Protein AF-A0A1H9IBT0-F1 (afdb_monomer_lite)

Secondary structure (DSSP, 8-state):
-HHHHHHHHHHHHHHHHHHHHHHHHHHHHHHHHHHT-HHHHHHHHHHHHHHHHHHHHHHHHHHHHHTTS-HHHHGGGHHHHHHHHHHHHHHHHHHHHHHHHHHHHHHHHHHHHHHH-S--SPPPB-TTS-B--------------

Structure (mmCIF, N/CA/C/O backbone):
data_AF-A0A1H9IBT0-F1
#
_entry.id   AF-A0A1H9IBT0-F1
#
loop_
_atom_site.group_PDB
_atom_site.id
_atom_site.type_symbol
_atom_site.label_atom_id
_atom_site.label_alt_id
_atom_site.label_comp_id
_atom_site.label_asym_id
_atom_site.label_entity_id
_atom_site.label_seq_id
_atom_site.pdbx_PDB_ins_code
_atom_site.Cartn_x
_atom_site.Cartn_y
_atom_site.Cartn_z
_atom_site.occupancy
_atom_site.B_iso_or_equiv
_atom_site.auth_seq_id
_atom_site.auth_comp_id
_atom_site.auth_asym_id
_atom_site.auth_atom_id
_atom_site.pdbx_PDB_model_num
ATOM 1 N N . MET A 1 1 ? -21.267 5.357 25.311 1.00 60.47 1 MET A N 1
ATOM 2 C CA . MET A 1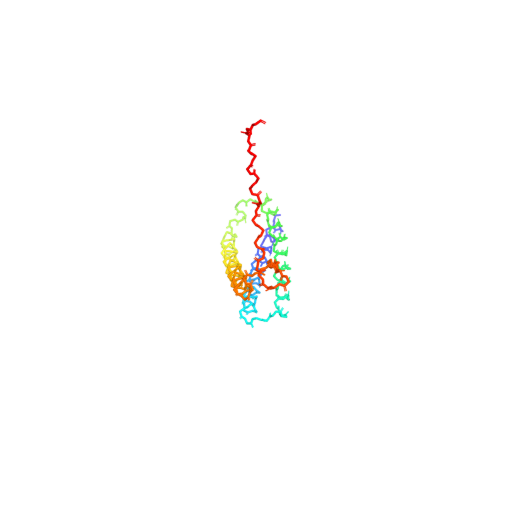 1 ? -20.335 4.218 25.153 1.00 60.47 1 MET A CA 1
ATOM 3 C C . MET A 1 1 ? -20.710 3.380 23.943 1.00 60.47 1 MET A C 1
ATOM 5 O O . MET A 1 1 ? -19.857 3.224 23.085 1.00 60.47 1 MET A O 1
ATOM 9 N N . ASP A 1 2 ? -21.969 2.960 23.792 1.00 73.38 2 ASP A N 1
ATOM 10 C CA . ASP A 1 2 ? -22.414 2.201 22.605 1.00 73.38 2 ASP A CA 1
ATOM 11 C C . ASP A 1 2 ? -22.198 2.937 21.268 1.00 73.38 2 ASP A C 1
ATOM 13 O O . ASP A 1 2 ? -21.818 2.318 20.277 1.00 73.38 2 ASP A O 1
ATOM 17 N N . GLU A 1 3 ? -22.351 4.266 21.240 1.00 81.06 3 GLU A N 1
ATOM 18 C CA . GLU A 1 3 ? -22.040 5.079 20.051 1.00 81.06 3 GLU A CA 1
ATOM 19 C C . GLU A 1 3 ? -20.551 5.044 19.672 1.00 81.06 3 GLU A C 1
ATOM 21 O O . GLU A 1 3 ? -20.240 4.889 18.495 1.00 81.06 3 GLU A O 1
ATOM 26 N N . LEU A 1 4 ? -19.635 5.095 20.648 1.00 82.94 4 LEU A N 1
ATOM 27 C CA . LEU A 1 4 ? -18.185 5.028 20.403 1.00 82.94 4 LEU A CA 1
ATOM 28 C C . LEU A 1 4 ? -17.758 3.648 19.893 1.00 82.94 4 LEU A C 1
ATOM 30 O O . LEU A 1 4 ? -16.894 3.545 19.027 1.00 82.94 4 LEU A O 1
ATOM 34 N N . ILE A 1 5 ? -18.382 2.580 20.395 1.00 84.31 5 ILE A N 1
ATOM 35 C CA . ILE A 1 5 ? -18.118 1.210 19.938 1.00 84.31 5 ILE A CA 1
ATOM 36 C C . ILE A 1 5 ? -18.626 1.013 18.500 1.00 84.31 5 ILE A C 1
ATOM 38 O O . ILE A 1 5 ? -17.940 0.401 17.677 1.00 84.31 5 ILE A O 1
ATOM 42 N N . ASN A 1 6 ? -19.797 1.564 18.168 1.00 86.56 6 ASN A N 1
ATOM 43 C CA . ASN A 1 6 ? -20.319 1.549 16.799 1.00 86.56 6 ASN A CA 1
ATOM 44 C C . ASN A 1 6 ? -19.457 2.388 15.844 1.00 86.56 6 ASN A C 1
ATOM 46 O O . ASN A 1 6 ? -19.183 1.956 14.720 1.00 86.56 6 ASN A O 1
ATOM 50 N N . GLU A 1 7 ? -18.984 3.552 16.292 1.00 88.00 7 GLU A N 1
ATOM 51 C CA . GLU A 1 7 ? -18.049 4.386 15.536 1.00 88.00 7 GLU A CA 1
ATOM 52 C C . GLU A 1 7 ? -16.734 3.636 15.280 1.00 88.00 7 GLU A C 1
ATOM 54 O O . GLU A 1 7 ? -16.304 3.538 14.133 1.00 88.00 7 GLU A O 1
ATOM 59 N N . TYR A 1 8 ? -16.154 3.000 16.302 1.00 87.56 8 TYR A N 1
ATOM 60 C CA . TYR A 1 8 ? -14.936 2.193 16.177 1.00 87.56 8 TYR A CA 1
ATOM 61 C C . TYR A 1 8 ? -15.081 1.058 15.152 1.00 87.56 8 TYR A C 1
ATOM 63 O O . TYR A 1 8 ? -14.219 0.857 14.294 1.00 87.56 8 TYR A O 1
ATOM 71 N N . SER A 1 9 ? -16.205 0.335 15.192 1.00 88.00 9 SER A N 1
ATOM 72 C CA . SER A 1 9 ? -16.512 -0.726 14.225 1.00 88.00 9 SER A CA 1
ATOM 73 C C . SER A 1 9 ? -16.627 -0.201 12.789 1.00 88.00 9 SER A C 1
ATOM 75 O O . SER A 1 9 ? -16.195 -0.872 11.844 1.00 88.00 9 SER A O 1
ATOM 77 N N . THR A 1 10 ? -17.185 1.001 12.627 1.00 90.44 10 THR A N 1
ATOM 78 C CA . THR A 1 10 ? -17.334 1.671 11.328 1.00 90.44 10 THR A CA 1
ATOM 79 C C . THR A 1 10 ? -15.978 2.118 10.791 1.00 90.44 10 THR A C 1
ATOM 81 O O . THR A 1 10 ? -15.650 1.809 9.649 1.00 90.44 10 THR A O 1
ATOM 84 N N . VAL A 1 11 ? -15.149 2.751 11.627 1.00 90.62 11 VAL A N 1
ATOM 85 C CA . VAL A 1 11 ? -13.780 3.154 11.269 1.00 90.62 11 VAL A CA 1
ATOM 86 C C . VAL A 1 11 ? -12.967 1.945 10.807 1.00 90.62 11 VAL A C 1
ATOM 88 O O . VAL A 1 11 ? -12.402 1.972 9.718 1.00 90.62 11 VAL A O 1
ATOM 91 N N . LEU A 1 12 ? -12.995 0.838 11.556 1.00 88.38 12 LEU A N 1
ATOM 92 C CA . LEU A 1 12 ? -12.309 -0.397 11.157 1.00 88.38 12 LEU A CA 1
ATOM 93 C C . LEU A 1 12 ? -12.814 -0.966 9.822 1.00 88.38 12 LEU A C 1
ATOM 95 O O . LEU A 1 12 ? -12.044 -1.575 9.078 1.00 88.38 12 LEU A O 1
ATOM 99 N N . ALA A 1 13 ? -14.105 -0.811 9.518 1.00 90.06 13 ALA A N 1
ATOM 100 C CA . ALA A 1 13 ? -14.667 -1.252 8.245 1.00 90.06 13 ALA A CA 1
ATOM 101 C C . ALA A 1 13 ? -14.174 -0.411 7.069 1.00 90.06 13 ALA A C 1
ATOM 103 O O . ALA A 1 13 ? -13.807 -0.968 6.031 1.00 90.06 13 ALA A O 1
ATOM 104 N N . GLU A 1 14 ? -14.131 0.905 7.248 1.00 91.12 14 GLU A N 1
ATOM 105 C CA . GLU A 1 14 ? -13.622 1.830 6.241 1.00 91.12 14 GLU A CA 1
ATOM 106 C C . GLU A 1 14 ? -12.124 1.625 6.006 1.00 91.12 14 GLU A C 1
ATOM 108 O O . GLU A 1 14 ? -11.691 1.526 4.859 1.00 91.12 14 GLU A O 1
ATOM 113 N N . GLU A 1 15 ? -11.332 1.439 7.063 1.00 89.38 15 GLU A N 1
ATOM 114 C CA . GLU A 1 15 ? -9.911 1.101 6.943 1.00 89.38 15 GLU A CA 1
ATOM 115 C C . GLU A 1 15 ? -9.690 -0.200 6.156 1.00 89.38 15 GLU A C 1
ATOM 117 O O . GLU A 1 15 ? -8.850 -0.257 5.254 1.00 89.38 15 GLU A O 1
ATOM 122 N N . GLU A 1 16 ? -10.461 -1.254 6.451 1.00 89.62 16 GLU A N 1
ATOM 123 C CA . GLU A 1 16 ? -10.372 -2.524 5.726 1.00 89.62 16 GLU A CA 1
ATOM 124 C C . GLU A 1 16 ? -10.695 -2.370 4.232 1.00 89.62 16 GLU A C 1
ATOM 126 O O . GLU A 1 16 ? -10.031 -3.015 3.414 1.00 89.62 16 GLU A O 1
ATOM 131 N N . ASN A 1 17 ? -11.686 -1.541 3.887 1.00 91.19 17 ASN A N 1
ATOM 132 C CA . ASN A 1 17 ? -12.095 -1.250 2.510 1.00 91.19 17 ASN A CA 1
ATO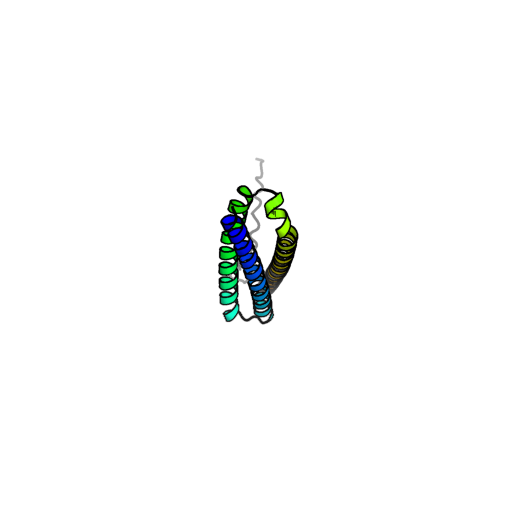M 133 C C . ASN A 1 17 ? -11.030 -0.423 1.776 1.00 91.19 17 ASN A C 1
ATOM 135 O O . ASN A 1 17 ? -10.619 -0.764 0.664 1.00 91.19 17 ASN A O 1
ATOM 139 N N . LEU A 1 18 ? -10.514 0.624 2.423 1.00 91.44 18 LEU A N 1
ATOM 140 C CA . LEU A 1 18 ? -9.451 1.459 1.868 1.00 91.44 18 LEU A CA 1
ATOM 141 C C . LEU A 1 18 ? -8.200 0.641 1.554 1.00 91.44 18 LEU A C 1
ATOM 143 O O . LEU A 1 18 ? -7.623 0.823 0.485 1.00 91.44 18 LEU A O 1
ATOM 147 N N . LEU A 1 19 ? -7.812 -0.304 2.415 1.00 91.06 19 LEU A N 1
ATOM 148 C CA . LEU A 1 19 ? -6.667 -1.179 2.147 1.00 91.06 19 LEU A CA 1
ATOM 149 C C . LEU A 1 19 ? -6.902 -2.158 0.992 1.00 91.06 19 LEU A C 1
ATOM 151 O O . LEU A 1 19 ? -5.967 -2.440 0.238 1.00 91.06 19 LEU A O 1
ATOM 155 N N . ASP A 1 20 ? -8.123 -2.668 0.823 1.00 90.56 20 ASP A N 1
ATOM 156 C CA . ASP A 1 20 ? -8.449 -3.527 -0.321 1.00 90.56 20 ASP A CA 1
ATOM 157 C C . ASP A 1 20 ? -8.350 -2.737 -1.632 1.00 90.56 20 ASP A C 1
ATOM 159 O O . ASP A 1 20 ? -7.678 -3.171 -2.574 1.00 90.56 20 ASP A O 1
ATOM 163 N N . ARG A 1 21 ? -8.918 -1.525 -1.656 1.00 91.06 21 ARG A N 1
ATOM 164 C CA . ARG A 1 21 ? -8.816 -0.601 -2.795 1.00 91.06 21 ARG A CA 1
ATOM 165 C C . ARG A 1 21 ? -7.371 -0.189 -3.065 1.00 91.06 21 ARG A C 1
ATOM 167 O O . ARG A 1 21 ? -6.952 -0.164 -4.220 1.00 91.06 21 ARG A O 1
ATOM 174 N N . LEU A 1 22 ? -6.595 0.098 -2.020 1.00 91.56 22 LEU A N 1
ATOM 175 C CA . LEU A 1 22 ? -5.179 0.441 -2.133 1.00 91.56 22 LEU A CA 1
ATOM 176 C C . LEU A 1 22 ? -4.394 -0.702 -2.777 1.00 91.56 22 LEU A C 1
ATOM 178 O O . LEU A 1 22 ? -3.646 -0.474 -3.723 1.00 91.56 22 LEU A O 1
ATOM 182 N N . THR A 1 23 ? -4.618 -1.935 -2.318 1.00 89.88 23 THR A N 1
ATOM 183 C CA . THR A 1 23 ? -3.959 -3.130 -2.863 1.00 89.88 23 THR A CA 1
ATOM 184 C C . THR A 1 23 ? -4.282 -3.314 -4.347 1.00 89.88 23 THR A C 1
ATOM 186 O O . THR A 1 23 ? -3.407 -3.646 -5.148 1.00 89.88 23 THR A O 1
ATOM 189 N N . GLU A 1 24 ? -5.537 -3.104 -4.744 1.00 91.38 24 GLU A N 1
ATOM 190 C CA . GLU A 1 24 ? -5.942 -3.183 -6.147 1.00 91.38 24 GLU A CA 1
ATOM 191 C C . GLU A 1 24 ? -5.264 -2.101 -6.996 1.00 91.38 24 GLU A C 1
ATOM 193 O O . GLU A 1 24 ? -4.683 -2.405 -8.042 1.00 91.38 24 GLU A O 1
ATOM 198 N N . LYS A 1 25 ? -5.246 -0.854 -6.517 1.00 90.62 25 LYS A N 1
ATOM 199 C CA . LYS A 1 25 ? -4.580 0.252 -7.215 1.00 90.62 25 LYS A CA 1
ATOM 200 C C . LYS A 1 25 ? -3.068 0.070 -7.295 1.00 90.62 25 LYS A C 1
ATOM 202 O O . LYS A 1 25 ? -2.495 0.350 -8.340 1.00 90.62 25 LYS A O 1
ATOM 207 N N . GLN A 1 26 ? -2.421 -0.488 -6.274 1.00 89.50 26 GLN A N 1
ATOM 208 C CA . GLN A 1 26 ? -1.001 -0.856 -6.322 1.00 89.50 26 GLN A CA 1
ATOM 209 C C . GLN A 1 26 ? -0.717 -1.921 -7.392 1.00 89.50 26 GLN A C 1
ATOM 211 O O . GLN A 1 26 ? 0.287 -1.836 -8.100 1.00 89.50 26 GLN A O 1
ATOM 216 N N . LYS A 1 27 ? -1.612 -2.901 -7.575 1.00 89.19 27 LYS A N 1
ATOM 217 C CA . LYS A 1 27 ? -1.494 -3.881 -8.668 1.00 89.19 27 LYS A CA 1
ATOM 218 C C . LYS A 1 27 ? -1.659 -3.228 -10.038 1.00 89.19 27 LYS A C 1
ATOM 220 O O . LYS A 1 27 ? -0.890 -3.544 -10.945 1.00 89.19 27 LYS A O 1
ATOM 225 N N . MET A 1 28 ? -2.621 -2.315 -10.186 1.00 89.00 28 MET A N 1
ATOM 226 C CA . MET A 1 28 ? -2.791 -1.530 -11.416 1.00 89.00 28 MET A CA 1
ATOM 227 C C . MET A 1 28 ? -1.555 -0.671 -11.699 1.00 89.00 28 MET A C 1
ATOM 229 O O . MET A 1 28 ? -1.055 -0.675 -12.818 1.00 89.00 28 MET A O 1
ATOM 233 N N . LEU A 1 29 ? -1.001 -0.028 -10.669 1.00 89.31 29 LEU A N 1
ATOM 234 C CA . LEU A 1 29 ? 0.223 0.762 -10.749 1.00 89.31 29 LEU A CA 1
ATOM 235 C C . LEU A 1 29 ? 1.398 -0.096 -11.232 1.00 89.31 29 LEU A C 1
ATOM 237 O O . LEU A 1 29 ? 2.064 0.249 -12.202 1.00 89.31 29 LEU A O 1
ATOM 241 N N . ARG A 1 30 ? 1.609 -1.268 -10.623 1.00 86.31 30 ARG A N 1
ATOM 242 C CA . ARG A 1 30 ? 2.640 -2.224 -11.050 1.00 86.31 30 ARG A CA 1
ATOM 243 C C . ARG A 1 30 ? 2.451 -2.678 -12.500 1.00 86.31 30 ARG A C 1
ATOM 245 O O . ARG A 1 30 ? 3.437 -2.814 -13.227 1.00 86.31 30 ARG A O 1
ATOM 252 N N . LYS A 1 31 ? 1.207 -2.914 -12.923 1.00 88.44 31 LYS A N 1
ATOM 253 C CA . LYS A 1 31 ? 0.889 -3.283 -14.305 1.00 88.44 31 LYS A CA 1
ATOM 254 C C . LYS A 1 31 ? 1.226 -2.146 -15.272 1.00 88.44 31 LYS A C 1
ATOM 256 O O . LYS A 1 31 ? 1.973 -2.388 -16.209 1.00 88.44 31 LYS A O 1
ATOM 261 N N . ALA A 1 32 ? 0.781 -0.920 -14.998 1.00 87.81 32 ALA A N 1
ATOM 262 C CA . ALA A 1 32 ? 1.079 0.253 -15.824 1.00 87.81 32 ALA A CA 1
ATOM 263 C C . ALA A 1 32 ? 2.592 0.488 -15.971 1.00 87.81 32 ALA A C 1
ATOM 265 O O . ALA A 1 32 ? 3.082 0.733 -17.070 1.00 87.81 32 ALA A O 1
ATOM 266 N N . ILE A 1 33 ? 3.352 0.317 -14.884 1.00 84.94 33 ILE A N 1
ATOM 267 C CA . ILE A 1 33 ? 4.819 0.380 -14.901 1.00 84.94 33 ILE A CA 1
ATOM 268 C C . ILE A 1 33 ? 5.417 -0.700 -15.820 1.00 84.94 33 ILE A C 1
ATOM 270 O O . ILE A 1 33 ? 6.312 -0.415 -16.614 1.00 84.94 33 ILE A O 1
ATOM 274 N N . THR A 1 34 ? 4.923 -1.937 -15.724 1.00 83.94 34 THR A N 1
ATOM 275 C CA . THR A 1 34 ? 5.420 -3.073 -16.521 1.00 83.94 34 THR A CA 1
ATOM 276 C C . THR A 1 34 ? 5.093 -2.905 -18.006 1.00 83.94 34 THR A C 1
ATOM 278 O O . THR A 1 34 ? 5.950 -3.148 -18.858 1.00 83.94 34 THR A O 1
ATOM 281 N N . ASP A 1 35 ? 3.884 -2.431 -18.303 1.00 89.12 35 ASP A N 1
ATOM 282 C CA . ASP A 1 35 ? 3.370 -2.203 -19.656 1.00 89.12 35 ASP A CA 1
ATOM 283 C C . ASP A 1 35 ? 3.888 -0.882 -20.263 1.00 89.12 35 ASP A C 1
ATOM 285 O O . ASP A 1 35 ? 3.663 -0.612 -21.442 1.00 89.12 35 ASP A O 1
ATOM 289 N N . LYS A 1 36 ? 4.631 -0.079 -19.482 1.00 85.31 36 LYS A N 1
ATOM 290 C CA . LYS A 1 36 ? 5.151 1.253 -19.845 1.00 85.31 36 LYS A CA 1
ATOM 291 C C . LYS A 1 36 ? 4.047 2.247 -20.228 1.00 85.31 36 LYS A C 1
ATOM 293 O O . LYS A 1 36 ? 4.270 3.149 -21.035 1.00 85.31 36 LYS A O 1
ATOM 298 N N . ASP A 1 37 ? 2.870 2.089 -19.633 1.00 88.75 37 ASP A N 1
ATOM 299 C CA . ASP A 1 37 ? 1.747 3.008 -19.781 1.00 88.75 37 ASP A CA 1
ATOM 300 C C . ASP A 1 37 ? 1.912 4.190 -18.816 1.00 88.75 37 ASP A C 1
ATOM 302 O O . ASP A 1 37 ? 1.430 4.188 -17.681 1.00 88.75 37 ASP A O 1
ATOM 306 N N . TRP A 1 38 ? 2.652 5.202 -19.270 1.00 84.38 38 TRP A N 1
ATOM 307 C CA . TRP A 1 38 ? 2.939 6.407 -18.488 1.00 84.38 38 TRP A CA 1
ATOM 308 C C . TRP A 1 38 ? 1.730 7.334 -18.333 1.00 84.38 38 TRP A C 1
ATOM 310 O O . TRP A 1 38 ? 1.692 8.118 -17.385 1.00 84.38 38 TRP A O 1
ATOM 320 N N . GLU A 1 39 ? 0.755 7.249 -19.239 1.00 86.31 39 GLU A N 1
ATOM 321 C CA . GLU A 1 39 ? -0.445 8.086 -19.217 1.00 86.31 39 GLU A CA 1
ATOM 322 C C . GLU A 1 39 ? -1.355 7.674 -18.056 1.00 86.31 39 GLU A C 1
ATOM 324 O O . GLU A 1 39 ? -1.702 8.499 -17.206 1.00 86.31 39 GLU A O 1
ATOM 329 N N . SER A 1 40 ? -1.637 6.374 -17.935 1.00 85.69 40 SER A N 1
ATOM 330 C CA . SER A 1 40 ? -2.438 5.837 -16.827 1.00 85.69 40 SER A CA 1
ATOM 331 C C . SER A 1 40 ? -1.693 5.860 -15.488 1.00 85.69 40 SER A C 1
ATOM 333 O O . SER A 1 40 ? -2.316 5.944 -14.425 1.00 85.69 40 SER A O 1
ATOM 335 N N . LEU A 1 41 ? -0.353 5.820 -15.510 1.00 85.69 41 LEU A N 1
ATOM 336 C CA . LEU A 1 41 ? 0.479 5.777 -14.305 1.00 85.69 41 LEU A CA 1
ATOM 337 C C . LEU A 1 41 ? 0.215 6.956 -13.363 1.00 85.69 41 LEU A C 1
ATOM 339 O O . LEU A 1 41 ? 0.047 6.761 -12.160 1.00 85.69 41 LEU A O 1
ATOM 343 N N . VAL A 1 42 ? 0.168 8.174 -13.905 1.00 86.19 42 VAL A N 1
ATOM 344 C CA . VAL A 1 42 ? -0.038 9.397 -13.112 1.00 86.19 42 VAL A CA 1
ATOM 345 C C . VAL A 1 42 ? -1.398 9.365 -12.413 1.00 86.19 42 VAL A C 1
ATOM 347 O O . VAL A 1 42 ? -1.498 9.717 -11.236 1.00 86.19 42 VAL A O 1
ATOM 350 N N . GLY A 1 43 ? -2.431 8.878 -13.106 1.00 88.31 43 GLY A N 1
ATOM 351 C CA . GLY A 1 43 ? -3.759 8.681 -12.530 1.00 88.31 43 GLY A CA 1
ATOM 352 C C . GLY A 1 43 ? -3.731 7.709 -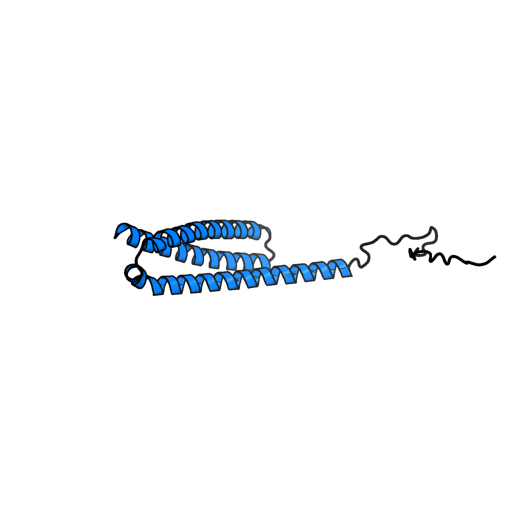11.351 1.00 88.31 43 GLY A C 1
ATOM 353 O O . GLY A 1 43 ? -4.207 8.042 -10.266 1.00 88.31 43 GLY A O 1
ATOM 354 N N . HIS A 1 44 ? -3.097 6.547 -11.525 1.00 89.25 44 HIS A N 1
ATOM 355 C CA . HIS A 1 44 ? -2.981 5.546 -10.464 1.00 89.25 44 HIS A CA 1
ATOM 356 C C . HIS A 1 44 ? -2.185 6.042 -9.251 1.00 89.25 44 HIS A C 1
ATOM 358 O O . HIS A 1 44 ? -2.570 5.751 -8.120 1.00 89.25 44 HIS A O 1
ATOM 364 N N . ILE A 1 45 ? -1.117 6.820 -9.456 1.00 88.31 45 ILE A N 1
ATOM 365 C CA . ILE A 1 45 ? -0.350 7.433 -8.358 1.00 88.31 45 ILE A CA 1
ATOM 366 C C . ILE A 1 45 ? -1.237 8.383 -7.548 1.00 88.31 45 ILE A C 1
ATOM 368 O O . ILE A 1 45 ? -1.258 8.311 -6.320 1.00 88.31 45 ILE A O 1
ATOM 372 N N . ASN A 1 46 ? -1.999 9.246 -8.222 1.00 89.94 46 ASN A N 1
ATOM 373 C CA . ASN A 1 46 ? -2.891 10.184 -7.545 1.00 89.94 46 ASN A CA 1
ATOM 374 C C . ASN A 1 46 ? -3.972 9.456 -6.736 1.00 89.94 46 ASN A C 1
ATOM 376 O O . ASN A 1 46 ? -4.219 9.810 -5.586 1.00 89.94 46 ASN A O 1
ATOM 380 N N . GLU A 1 47 ? -4.579 8.407 -7.294 1.00 91.00 47 GLU A N 1
ATOM 381 C CA . GLU A 1 47 ? -5.563 7.588 -6.578 1.00 91.00 47 GLU A CA 1
ATOM 382 C C . GLU A 1 47 ? -4.959 6.891 -5.349 1.00 91.00 47 GLU A C 1
ATOM 384 O O . GLU A 1 47 ? -5.576 6.884 -4.285 1.00 91.00 47 GLU A O 1
ATOM 389 N N . VAL A 1 48 ? -3.748 6.335 -5.472 1.00 91.56 48 VAL A N 1
ATOM 390 C CA . VAL A 1 48 ? -3.016 5.720 -4.351 1.00 91.56 48 VAL A CA 1
ATOM 391 C C . VAL A 1 48 ? -2.757 6.738 -3.238 1.00 91.56 48 VAL A C 1
ATOM 393 O O . VAL A 1 48 ? -2.976 6.418 -2.067 1.00 91.56 48 VAL A O 1
ATOM 396 N N . ASN A 1 49 ? -2.353 7.962 -3.586 1.00 90.56 49 ASN A N 1
ATOM 397 C CA . ASN A 1 49 ? -2.117 9.032 -2.614 1.00 90.56 49 ASN A CA 1
ATOM 398 C C . ASN A 1 49 ? -3.413 9.428 -1.894 1.00 90.56 49 ASN A C 1
ATOM 400 O O . ASN A 1 49 ? -3.447 9.444 -0.669 1.00 90.56 49 ASN A O 1
ATOM 404 N N . LEU A 1 50 ? -4.510 9.636 -2.631 1.00 91.62 50 LEU A N 1
ATOM 405 C CA . LEU A 1 50 ? -5.811 9.983 -2.044 1.00 91.62 50 LEU A CA 1
ATOM 406 C C . LEU A 1 50 ? -6.335 8.906 -1.082 1.00 91.62 50 LEU A C 1
ATOM 408 O O . LEU A 1 50 ? -6.879 9.224 -0.019 1.00 91.62 50 LEU A O 1
ATOM 412 N N . ILE A 1 51 ? -6.178 7.627 -1.442 1.00 91.31 51 ILE A N 1
ATOM 413 C CA . ILE A 1 51 ? -6.552 6.506 -0.570 1.00 91.31 51 ILE A CA 1
ATOM 414 C C . ILE A 1 51 ? -5.660 6.481 0.676 1.00 91.31 51 ILE A C 1
ATOM 416 O O . ILE A 1 51 ? -6.174 6.285 1.775 1.00 91.31 51 ILE A O 1
ATOM 420 N N . SER A 1 52 ? -4.355 6.717 0.524 1.00 90.50 52 SER A N 1
ATOM 421 C CA . SER A 1 52 ? -3.400 6.735 1.641 1.00 90.50 52 SER A CA 1
ATOM 422 C C . SER A 1 52 ? -3.690 7.870 2.627 1.00 90.50 52 SER A C 1
ATOM 424 O O . SER A 1 52 ? -3.748 7.626 3.831 1.00 90.50 52 SER A O 1
ATOM 426 N N . ASP A 1 53 ? -3.972 9.077 2.131 1.00 92.06 53 ASP A N 1
ATOM 427 C CA . ASP A 1 53 ? -4.352 10.226 2.962 1.00 92.06 53 ASP A CA 1
ATOM 428 C C . ASP A 1 53 ? -5.660 9.963 3.719 1.00 92.06 53 ASP A C 1
ATOM 430 O O . ASP A 1 53 ? -5.813 10.324 4.887 1.00 92.06 53 ASP A O 1
ATOM 434 N N . SER A 1 54 ? -6.622 9.318 3.054 1.00 91.12 54 SER A N 1
ATOM 435 C CA . SER A 1 54 ? -7.894 8.934 3.674 1.00 91.12 54 SER A CA 1
ATOM 436 C C . SER A 1 54 ? -7.679 7.885 4.761 1.00 91.12 54 SER A C 1
ATOM 438 O O . SER A 1 54 ? -8.214 8.028 5.857 1.00 91.12 54 SER A O 1
ATOM 440 N N . PHE A 1 55 ? -6.854 6.873 4.485 1.00 92.25 55 PHE A N 1
ATOM 441 C CA . PHE A 1 55 ? -6.497 5.844 5.457 1.00 92.25 55 PHE A CA 1
ATOM 442 C C . PHE A 1 55 ? -5.846 6.462 6.696 1.00 92.25 55 PHE A C 1
ATOM 444 O O . PHE A 1 55 ? -6.258 6.154 7.806 1.00 92.25 55 PHE A O 1
ATOM 451 N N . GLN A 1 56 ? -4.910 7.399 6.522 1.00 92.88 56 GLN A N 1
ATOM 452 C CA . GLN A 1 56 ? -4.252 8.073 7.642 1.00 92.88 56 GLN A CA 1
ATOM 453 C C . GLN A 1 56 ? -5.243 8.821 8.549 1.00 92.88 56 GLN A C 1
ATOM 455 O O . GLN A 1 56 ? -5.080 8.821 9.766 1.00 92.88 56 GLN A O 1
ATOM 460 N N . LYS A 1 57 ? -6.291 9.434 7.986 1.00 92.81 57 LYS A N 1
ATOM 461 C CA . LYS A 1 57 ? -7.338 10.095 8.786 1.00 92.81 57 LYS A CA 1
ATOM 462 C C . LYS A 1 57 ? -8.122 9.100 9.639 1.00 92.81 57 LYS A C 1
ATOM 464 O O . LYS A 1 57 ? -8.394 9.387 10.802 1.00 92.81 57 LYS A O 1
ATOM 469 N N . PHE A 1 58 ? -8.481 7.949 9.072 1.00 90.25 58 PHE A N 1
ATOM 470 C CA . PHE A 1 58 ? -9.176 6.897 9.813 1.00 90.25 58 PHE A CA 1
ATOM 471 C C . PHE A 1 58 ? -8.280 6.238 10.864 1.00 90.25 58 PHE A C 1
ATOM 473 O O . PHE A 1 58 ? -8.765 5.974 11.957 1.00 90.25 58 PHE A O 1
ATOM 480 N N . ASP A 1 59 ? -6.989 6.071 10.578 1.00 90.94 59 ASP A N 1
ATOM 481 C CA . ASP A 1 59 ? -5.998 5.509 11.503 1.00 90.94 59 ASP A CA 1
ATOM 482 C C . ASP A 1 59 ? -5.834 6.399 12.742 1.00 90.94 59 ASP A C 1
ATOM 484 O O . ASP A 1 59 ? -5.969 5.926 13.869 1.00 90.94 59 ASP A O 1
ATOM 488 N N . VAL A 1 60 ? -5.687 7.716 12.541 1.00 92.88 60 VAL A N 1
ATOM 489 C CA . VAL A 1 60 ? -5.669 8.697 13.639 1.00 92.88 60 VAL A CA 1
ATOM 490 C C . VAL A 1 60 ? -6.979 8.661 14.422 1.00 92.88 60 VAL A C 1
ATOM 492 O O . VAL A 1 60 ? -6.965 8.610 15.650 1.00 92.88 60 VAL A O 1
ATOM 495 N N . ARG A 1 61 ? -8.125 8.634 13.729 1.00 90.06 61 ARG A N 1
ATOM 496 C CA . ARG A 1 61 ? -9.430 8.591 14.397 1.00 90.06 61 ARG A CA 1
ATOM 497 C C . ARG A 1 61 ? -9.622 7.308 15.207 1.00 90.06 61 ARG A C 1
ATOM 499 O O . ARG A 1 61 ? -10.184 7.350 16.299 1.00 90.06 61 ARG A O 1
ATOM 506 N N . ARG A 1 62 ? -9.161 6.167 14.695 1.00 91.56 62 ARG A N 1
ATOM 507 C CA . ARG A 1 62 ? -9.188 4.886 15.406 1.00 91.56 62 ARG A CA 1
ATOM 508 C C . ARG A 1 62 ? -8.369 4.973 16.686 1.00 91.56 62 ARG A C 1
ATOM 510 O O . ARG A 1 62 ? -8.847 4.510 17.718 1.00 91.56 62 ARG A O 1
ATOM 517 N N . ASP A 1 63 ? -7.177 5.558 16.619 1.00 90.44 63 ASP A N 1
ATOM 518 C CA . ASP A 1 63 ? -6.290 5.706 17.770 1.00 90.44 63 ASP A CA 1
ATOM 519 C C . ASP A 1 63 ? -6.921 6.622 18.842 1.00 90.44 63 ASP A C 1
ATOM 521 O O . ASP A 1 63 ? -6.970 6.239 20.010 1.00 90.44 63 ASP A O 1
ATOM 525 N N . GLU A 1 64 ? -7.540 7.743 18.450 1.00 91.81 64 GLU A N 1
ATOM 526 C CA . GLU A 1 64 ? -8.291 8.632 19.361 1.00 91.81 64 GLU A CA 1
ATOM 527 C C . GLU A 1 64 ? -9.458 7.931 20.077 1.00 91.81 64 GLU A C 1
ATOM 529 O O . GLU A 1 64 ? -9.718 8.177 21.259 1.00 91.81 64 GLU A O 1
ATOM 534 N N . ILE A 1 65 ? -10.206 7.084 19.360 1.00 88.50 65 ILE A N 1
ATOM 535 C CA . ILE A 1 65 ? -11.326 6.326 19.936 1.00 88.50 65 ILE A CA 1
ATOM 536 C C . ILE A 1 65 ? -10.788 5.213 20.841 1.00 88.50 65 ILE A C 1
ATOM 538 O O . ILE A 1 65 ? -11.325 4.965 21.920 1.00 88.50 65 ILE A O 1
ATOM 542 N N . GLN A 1 66 ? -9.708 4.554 20.425 1.00 88.50 66 GLN A N 1
ATOM 543 C CA . GLN A 1 66 ? -9.072 3.480 21.174 1.00 88.50 66 GLN A CA 1
ATOM 544 C C . GLN A 1 66 ? -8.509 3.958 22.520 1.00 88.50 66 GLN A C 1
ATOM 546 O O . GLN A 1 66 ? -8.583 3.206 23.488 1.00 88.50 66 GLN A O 1
ATOM 551 N N . GLU A 1 67 ? -8.006 5.191 22.615 1.00 89.38 67 GLU A N 1
ATOM 552 C CA . GLU A 1 67 ? -7.573 5.788 23.889 1.00 89.38 67 GLU A CA 1
ATOM 553 C C . GLU A 1 67 ? -8.719 5.961 24.903 1.00 89.38 67 GLU A C 1
ATOM 555 O O . GLU A 1 67 ? -8.484 5.976 26.112 1.00 89.38 67 GLU A O 1
ATOM 560 N N . GLN A 1 68 ? -9.961 6.070 24.425 1.00 88.06 68 GLN A N 1
ATOM 561 C CA . GLN A 1 68 ? -11.149 6.283 25.258 1.00 88.06 68 GLN A CA 1
ATOM 562 C C . GLN A 1 68 ? -11.856 4.977 25.648 1.00 88.06 68 GLN A C 1
ATOM 564 O O . GLN A 1 68 ? -12.670 4.976 26.575 1.00 88.06 68 GLN A O 1
ATOM 569 N N . LEU A 1 69 ? -11.562 3.875 24.954 1.00 86.25 69 LEU A N 1
ATOM 570 C CA . LEU A 1 69 ? -12.176 2.566 25.174 1.00 86.25 69 LEU A CA 1
ATOM 571 C C . LEU A 1 69 ? -11.330 1.693 26.104 1.00 86.25 69 LEU A C 1
ATOM 573 O O . LEU A 1 69 ? -10.099 1.738 26.111 1.00 86.25 69 LEU A O 1
ATOM 577 N N . LYS A 1 70 ? -11.992 0.831 26.879 1.00 87.19 70 LYS A N 1
ATOM 578 C CA . LYS A 1 70 ? -11.292 -0.168 27.698 1.00 87.19 70 LYS A CA 1
ATOM 579 C C . LYS A 1 70 ? -10.903 -1.378 26.855 1.00 87.19 70 LYS A C 1
ATOM 581 O O . LYS A 1 70 ? -11.605 -1.765 25.925 1.00 87.19 70 LYS A O 1
ATOM 586 N N . THR A 1 71 ? -9.832 -2.067 27.249 1.00 83.06 71 THR A N 1
ATOM 587 C CA . THR A 1 71 ? -9.351 -3.283 26.567 1.00 83.06 71 THR A CA 1
ATOM 588 C C . THR A 1 71 ? -10.439 -4.349 26.388 1.00 83.06 71 THR A C 1
ATOM 590 O O . THR A 1 71 ? -10.475 -5.011 25.352 1.00 83.06 71 THR A O 1
ATOM 593 N N . ASP A 1 72 ? -11.348 -4.499 27.355 1.00 85.25 72 ASP A N 1
ATOM 594 C CA . ASP A 1 72 ? -12.449 -5.468 27.281 1.00 85.25 72 ASP A CA 1
ATOM 595 C C . ASP A 1 72 ? -13.464 -5.143 26.173 1.00 85.25 72 ASP A C 1
ATOM 597 O O . ASP A 1 72 ? -14.027 -6.057 25.573 1.00 85.25 72 ASP A O 1
ATOM 601 N N . GLU A 1 73 ? -13.650 -3.861 25.852 1.00 83.50 73 GLU A N 1
ATOM 602 C CA . GLU A 1 73 ? -14.569 -3.381 24.809 1.00 83.50 73 GLU A CA 1
ATOM 603 C C . GLU A 1 73 ? -13.964 -3.533 23.405 1.00 83.50 73 GLU A C 1
ATOM 605 O O . GLU A 1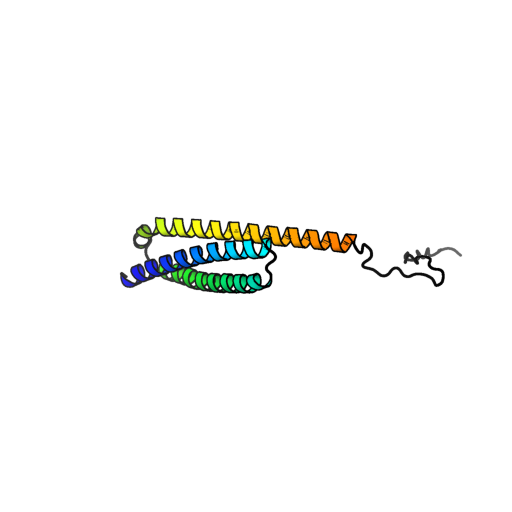 73 ? -14.685 -3.733 22.429 1.00 83.50 73 GLU A O 1
ATOM 610 N N . ILE A 1 74 ? -12.631 -3.501 23.302 1.00 83.12 74 ILE A N 1
ATOM 611 C CA . ILE A 1 74 ? -11.886 -3.668 22.042 1.00 83.12 74 ILE A CA 1
ATOM 612 C C . ILE A 1 74 ? -11.671 -5.150 21.717 1.00 83.12 74 ILE A C 1
ATOM 614 O O . ILE A 1 74 ? -11.559 -5.528 20.550 1.00 83.12 74 ILE A O 1
ATOM 618 N N . ARG A 1 75 ? -11.642 -6.016 22.735 1.00 87.44 75 ARG A N 1
ATOM 619 C CA . ARG A 1 75 ? -11.371 -7.455 22.608 1.00 87.44 75 ARG A CA 1
ATOM 620 C C . ARG A 1 75 ? -12.162 -8.165 21.492 1.00 87.44 75 ARG A C 1
ATOM 622 O O . ARG A 1 75 ? -11.540 -8.956 20.781 1.00 87.44 75 ARG A O 1
ATOM 629 N N . PRO A 1 76 ? -13.463 -7.886 21.259 1.00 89.12 76 PRO A N 1
ATOM 630 C CA . PRO A 1 76 ? -14.220 -8.486 20.154 1.00 89.12 76 PRO A CA 1
ATOM 631 C C . PRO A 1 76 ? -13.687 -8.135 18.754 1.00 89.12 76 PRO A C 1
ATOM 633 O O . PRO A 1 76 ? -13.933 -8.861 17.796 1.00 89.12 76 PRO A O 1
ATOM 636 N N . TYR A 1 77 ? -12.939 -7.038 18.621 1.00 89.00 77 TYR A N 1
ATOM 637 C CA . TYR A 1 77 ? -12.408 -6.530 17.356 1.00 89.00 77 TYR A CA 1
ATOM 638 C C . TYR A 1 77 ? -10.958 -6.955 17.080 1.00 89.00 77 TYR A C 1
ATOM 640 O O . TYR A 1 77 ? -10.416 -6.625 16.024 1.00 89.00 77 TYR A O 1
ATOM 648 N N . PHE A 1 78 ? -10.316 -7.711 17.977 1.00 88.44 78 PHE A N 1
ATOM 649 C CA . PHE A 1 78 ? -8.917 -8.134 17.820 1.00 88.44 78 PHE A CA 1
ATOM 650 C C . PHE A 1 78 ? -8.663 -8.943 16.547 1.00 88.44 78 PHE A C 1
ATOM 652 O O . PHE A 1 78 ? -7.664 -8.707 15.865 1.00 88.44 78 PHE A O 1
ATOM 659 N N . ASP A 1 79 ? -9.582 -9.830 16.170 1.00 89.88 79 ASP A N 1
ATOM 660 C CA . ASP A 1 79 ? -9.469 -10.586 14.919 1.00 89.88 79 ASP A CA 1
ATOM 661 C C . ASP A 1 79 ? -9.487 -9.652 13.705 1.00 89.88 79 ASP A C 1
ATOM 663 O O . ASP A 1 79 ? -8.712 -9.814 12.758 1.00 89.88 79 ASP A O 1
ATOM 667 N N . ARG A 1 80 ? -10.334 -8.619 13.753 1.00 89.00 80 ARG A N 1
ATOM 668 C CA . ARG A 1 80 ? -10.449 -7.608 12.700 1.00 89.00 80 ARG A CA 1
ATOM 669 C C . ARG A 1 80 ? -9.181 -6.763 12.595 1.00 89.00 80 ARG A C 1
ATOM 671 O O . ARG A 1 80 ? -8.649 -6.601 11.501 1.00 89.00 80 ARG A O 1
ATOM 678 N N . LEU A 1 81 ? -8.624 -6.336 13.727 1.00 88.25 81 LEU A N 1
ATOM 679 C CA . LEU A 1 81 ? -7.317 -5.673 13.789 1.00 88.25 81 LEU A CA 1
ATOM 680 C C . LEU A 1 81 ? -6.191 -6.565 13.240 1.00 88.25 81 LEU A C 1
ATOM 682 O O . LEU A 1 81 ? -5.305 -6.090 12.528 1.00 88.25 81 LEU A O 1
ATOM 686 N N . GLY A 1 82 ? -6.226 -7.871 13.520 1.00 89.19 82 GLY A N 1
ATOM 687 C CA . GLY A 1 82 ? -5.289 -8.844 12.955 1.00 89.19 82 GLY A CA 1
ATOM 688 C C . GLY A 1 82 ? -5.375 -8.931 11.426 1.00 89.19 82 GLY A C 1
ATOM 689 O O . GLY A 1 82 ? -4.347 -8.939 10.736 1.00 89.19 82 GLY A O 1
ATOM 690 N N . ARG A 1 83 ? -6.593 -8.921 10.871 1.00 90.19 83 ARG A N 1
ATOM 691 C CA . ARG A 1 83 ? -6.813 -8.857 9.416 1.00 90.19 83 ARG A CA 1
ATOM 692 C C . ARG A 1 83 ? -6.312 -7.545 8.824 1.00 90.19 83 ARG A C 1
ATOM 694 O O . ARG A 1 83 ? -5.600 -7.582 7.819 1.00 90.19 83 ARG A O 1
ATOM 701 N N . LEU A 1 84 ? -6.610 -6.416 9.463 1.00 91.19 84 LEU A N 1
ATOM 702 C CA . LEU A 1 84 ? -6.148 -5.094 9.042 1.00 91.19 84 LEU A CA 1
ATOM 703 C C . LEU A 1 84 ? -4.616 -5.033 8.964 1.00 91.19 84 LEU A C 1
ATOM 705 O O . LEU A 1 84 ? -4.054 -4.667 7.932 1.00 91.19 84 LEU A O 1
ATOM 709 N N . ARG A 1 85 ? -3.922 -5.505 10.007 1.00 90.38 85 ARG A N 1
ATOM 710 C CA . ARG A 1 85 ? -2.451 -5.606 10.033 1.00 90.38 85 ARG A CA 1
ATOM 711 C C . ARG A 1 85 ? -1.911 -6.473 8.902 1.00 90.38 85 ARG A C 1
ATOM 713 O O . ARG A 1 85 ? -0.925 -6.119 8.261 1.00 90.38 85 ARG A O 1
ATOM 720 N N . THR A 1 86 ? -2.572 -7.592 8.625 1.00 92.06 86 THR A N 1
ATOM 721 C CA . THR A 1 86 ? -2.196 -8.481 7.520 1.00 92.06 86 THR A CA 1
ATOM 722 C C . THR A 1 86 ? -2.345 -7.783 6.165 1.00 92.06 86 THR A C 1
ATOM 724 O O . THR A 1 86 ? -1.459 -7.892 5.317 1.00 92.06 86 THR A O 1
ATOM 727 N N . LYS A 1 87 ? -3.435 -7.035 5.950 1.00 91.44 87 LYS A N 1
ATOM 728 C CA . LYS A 1 87 ? -3.651 -6.233 4.733 1.00 91.44 87 LYS A CA 1
ATOM 729 C C . LYS A 1 87 ? -2.604 -5.125 4.586 1.00 91.44 87 LYS A C 1
ATOM 731 O O . LYS A 1 87 ? -2.037 -4.967 3.506 1.00 91.44 87 LYS A O 1
ATOM 736 N N . LEU A 1 88 ? -2.270 -4.431 5.674 1.00 91.31 88 LEU A N 1
ATOM 737 C CA . LEU A 1 88 ? -1.196 -3.434 5.699 1.00 91.31 88 LEU A CA 1
ATOM 738 C C . LEU A 1 88 ? 0.155 -4.031 5.302 1.00 91.31 88 LEU A C 1
ATOM 740 O O . LEU A 1 88 ? 0.879 -3.446 4.499 1.00 91.31 88 LEU A O 1
ATOM 744 N N . LEU A 1 89 ? 0.495 -5.210 5.830 1.00 90.56 89 LEU A N 1
ATOM 745 C CA . LEU A 1 89 ? 1.724 -5.908 5.455 1.00 90.56 89 LEU A CA 1
ATOM 746 C C . LEU A 1 89 ? 1.754 -6.234 3.958 1.00 90.56 89 LEU A C 1
ATOM 748 O O . LEU A 1 89 ? 2.779 -6.015 3.318 1.00 90.56 89 LEU A O 1
ATOM 752 N N . LYS A 1 90 ? 0.634 -6.679 3.375 1.00 90.12 90 LYS A N 1
ATOM 753 C CA . LYS A 1 90 ? 0.536 -6.906 1.923 1.00 90.12 90 LYS A CA 1
ATOM 754 C C . LYS A 1 90 ? 0.771 -5.619 1.126 1.00 90.12 90 LYS A C 1
ATOM 756 O O . LYS A 1 90 ? 1.565 -5.638 0.190 1.00 90.12 90 LYS A O 1
ATOM 761 N N . CYS A 1 91 ? 0.161 -4.505 1.535 1.00 90.19 91 CYS A N 1
ATOM 762 C CA . CYS A 1 91 ? 0.367 -3.202 0.891 1.00 90.19 91 CYS A CA 1
ATOM 763 C C . CYS A 1 91 ? 1.837 -2.755 0.963 1.00 90.19 91 CYS A C 1
ATOM 765 O O . CYS A 1 91 ? 2.375 -2.221 -0.006 1.00 90.19 91 CYS A O 1
ATOM 767 N N . LYS A 1 92 ? 2.509 -2.994 2.099 1.00 89.94 92 LYS A N 1
ATOM 768 C CA . LYS A 1 92 ? 3.942 -2.700 2.273 1.00 89.94 92 LYS A CA 1
ATOM 769 C C . LYS A 1 92 ? 4.818 -3.542 1.350 1.00 89.94 92 LYS A C 1
ATOM 771 O O . LYS A 1 92 ? 5.749 -3.008 0.755 1.00 89.94 92 LYS A O 1
ATOM 776 N N . VAL A 1 93 ? 4.515 -4.834 1.215 1.00 88.94 93 VAL A N 1
ATOM 777 C CA . VAL A 1 93 ? 5.236 -5.725 0.297 1.00 88.94 93 VAL A CA 1
ATOM 778 C C . VAL A 1 93 ? 5.090 -5.243 -1.146 1.00 88.94 93 VAL A C 1
ATOM 780 O O . VAL A 1 93 ? 6.097 -5.145 -1.841 1.00 88.94 93 VAL A O 1
ATOM 783 N N . GLU A 1 94 ? 3.885 -4.878 -1.592 1.00 87.69 94 GLU A N 1
ATOM 784 C CA . GLU A 1 94 ? 3.710 -4.383 -2.965 1.00 87.69 94 GLU A CA 1
ATOM 785 C C . GLU A 1 94 ? 4.402 -3.039 -3.204 1.00 87.69 94 GLU A C 1
ATOM 787 O O . GLU A 1 94 ? 5.050 -2.864 -4.236 1.00 87.69 94 GLU A O 1
ATOM 792 N N . ASN A 1 95 ? 4.377 -2.123 -2.231 1.00 88.81 95 ASN A N 1
ATOM 793 C CA . ASN A 1 95 ? 5.168 -0.892 -2.312 1.00 88.81 95 ASN A CA 1
ATOM 794 C C . ASN A 1 95 ? 6.664 -1.190 -2.465 1.00 88.81 95 ASN A C 1
ATOM 796 O O . ASN A 1 95 ? 7.315 -0.603 -3.327 1.00 88.81 95 ASN A O 1
ATOM 800 N N . GLN A 1 96 ? 7.201 -2.137 -1.690 1.00 89.00 96 GLN A N 1
ATOM 801 C CA . GLN A 1 96 ? 8.606 -2.529 -1.796 1.00 89.00 96 GLN A CA 1
ATOM 802 C C . GLN A 1 96 ? 8.943 -3.076 -3.188 1.00 89.00 96 GLN A C 1
ATOM 804 O O . GLN A 1 96 ? 9.988 -2.744 -3.746 1.00 89.00 96 GLN A O 1
ATOM 809 N N . VAL A 1 97 ? 8.065 -3.899 -3.767 1.00 87.62 97 VAL A N 1
ATOM 810 C CA . VAL A 1 97 ? 8.250 -4.443 -5.120 1.00 87.62 97 VAL A CA 1
ATOM 811 C C . VAL A 1 97 ? 8.281 -3.322 -6.160 1.00 87.62 97 VAL A C 1
ATOM 813 O O . VAL A 1 97 ? 9.169 -3.311 -7.014 1.00 87.62 97 VAL A O 1
ATOM 816 N N . ILE A 1 98 ? 7.357 -2.362 -6.071 1.00 87.12 98 ILE A N 1
ATOM 817 C CA . ILE A 1 98 ? 7.300 -1.206 -6.976 1.00 87.12 98 ILE A CA 1
ATOM 818 C C . ILE A 1 98 ? 8.563 -0.347 -6.837 1.00 87.12 98 ILE A C 1
ATOM 820 O O . ILE A 1 98 ? 9.191 -0.015 -7.841 1.00 87.12 98 ILE A O 1
ATOM 824 N N . SER A 1 99 ? 8.992 -0.043 -5.610 1.00 88.88 99 SER A N 1
ATOM 825 C CA . SER A 1 99 ? 10.225 0.710 -5.360 1.00 88.88 99 SER A CA 1
ATOM 826 C C . SER A 1 99 ? 11.463 0.002 -5.912 1.00 88.88 99 SER A C 1
ATOM 828 O O . SER A 1 99 ? 12.294 0.638 -6.560 1.00 88.88 99 SER A O 1
ATOM 830 N N . ASN A 1 100 ? 11.573 -1.316 -5.717 1.00 88.62 100 ASN A N 1
ATOM 831 C CA . ASN A 1 100 ? 12.675 -2.105 -6.266 1.00 88.62 100 ASN A CA 1
ATOM 832 C C . ASN A 1 100 ? 12.701 -2.035 -7.798 1.00 88.62 100 ASN A C 1
ATOM 834 O O . ASN A 1 100 ? 13.762 -1.818 -8.377 1.00 88.62 100 ASN A O 1
ATOM 838 N N . TYR A 1 101 ? 11.544 -2.162 -8.456 1.00 86.44 101 TYR A N 1
ATOM 839 C CA . TYR A 1 101 ? 11.457 -2.045 -9.912 1.00 86.44 101 TYR A CA 1
ATOM 840 C C . TYR A 1 101 ? 11.944 -0.677 -10.408 1.00 86.44 101 TYR A C 1
ATOM 842 O O . TYR A 1 101 ? 12.722 -0.600 -11.361 1.00 86.44 101 TYR A O 1
ATOM 850 N N . VAL A 1 102 ? 11.502 0.405 -9.761 1.00 86.19 102 VAL A N 1
ATOM 851 C CA . VAL A 1 102 ? 11.895 1.773 -10.131 1.00 86.19 102 VAL A CA 1
ATOM 852 C C . VAL A 1 102 ? 13.404 1.965 -9.984 1.00 86.19 102 VAL A C 1
ATOM 854 O O . VAL A 1 102 ? 14.034 2.508 -10.891 1.00 86.19 102 VAL A O 1
ATOM 857 N N . ASN A 1 103 ? 13.997 1.478 -8.891 1.00 88.38 103 ASN A N 1
ATOM 858 C CA . ASN A 1 103 ? 15.439 1.577 -8.661 1.00 88.38 103 ASN A CA 1
ATOM 859 C C . ASN A 1 103 ? 16.241 0.814 -9.723 1.00 88.38 103 ASN A C 1
ATOM 861 O O . ASN A 1 103 ? 17.113 1.406 -10.353 1.00 88.38 103 ASN A O 1
ATOM 865 N N . VAL A 1 104 ? 15.880 -0.443 -10.001 1.00 87.50 104 VAL A N 1
ATOM 866 C CA . VAL A 1 104 ? 16.540 -1.259 -11.037 1.00 87.50 104 VAL A CA 1
ATOM 867 C C . VAL A 1 104 ? 16.424 -0.604 -12.415 1.00 87.50 104 VAL A C 1
ATOM 869 O O . VAL A 1 104 ? 17.393 -0.536 -13.167 1.00 87.50 104 VAL A O 1
ATOM 872 N N . THR A 1 105 ? 15.246 -0.075 -12.753 1.00 84.38 105 THR A N 1
ATOM 873 C CA . THR A 1 105 ? 15.022 0.593 -14.044 1.00 84.38 105 THR A CA 1
ATOM 874 C C . THR A 1 105 ? 15.853 1.870 -14.161 1.00 84.38 105 THR A C 1
ATOM 876 O O . THR A 1 105 ? 16.436 2.139 -15.211 1.00 84.38 105 THR A O 1
ATOM 879 N N . ARG A 1 106 ? 15.947 2.649 -13.079 1.00 87.81 106 ARG A N 1
ATOM 880 C CA . ARG A 1 106 ? 16.775 3.857 -13.019 1.00 87.81 106 ARG A CA 1
ATOM 881 C C . ARG A 1 106 ? 18.259 3.533 -13.187 1.00 87.81 106 ARG A C 1
ATOM 883 O O . ARG A 1 106 ? 18.927 4.217 -13.957 1.00 87.81 106 ARG A O 1
ATOM 890 N N . GLU A 1 107 ? 18.757 2.516 -12.487 1.00 89.12 107 GLU A N 1
ATOM 891 C CA . GLU A 1 107 ? 20.145 2.048 -12.591 1.00 89.12 107 GLU A CA 1
ATOM 892 C C . GLU A 1 107 ? 20.466 1.587 -14.015 1.00 89.12 107 GLU A C 1
ATOM 894 O O . GLU A 1 107 ? 21.438 2.052 -14.606 1.00 89.12 107 GLU A O 1
ATOM 899 N N . PHE A 1 108 ? 19.592 0.775 -14.617 1.00 86.38 108 PHE A N 1
ATOM 900 C CA . PHE A 1 108 ? 19.750 0.324 -15.998 1.00 86.38 108 PHE A CA 1
ATOM 901 C C . PHE A 1 108 ? 19.837 1.492 -16.991 1.00 86.38 108 PHE A C 1
ATOM 903 O O . PHE A 1 108 ? 20.730 1.525 -17.838 1.00 86.38 108 PHE A O 1
ATOM 910 N N . ILE A 1 109 ? 18.935 2.475 -16.888 1.00 85.12 109 ILE A N 1
ATOM 911 C CA . ILE A 1 109 ? 18.958 3.655 -17.764 1.00 85.12 109 ILE A CA 1
ATOM 912 C C . ILE A 1 109 ? 20.246 4.458 -17.552 1.00 85.12 109 ILE A C 1
ATOM 914 O O . ILE A 1 109 ? 20.863 4.876 -18.532 1.00 85.12 109 ILE A O 1
ATOM 918 N N . ALA A 1 110 ? 20.668 4.655 -16.301 1.00 85.19 110 ALA A N 1
ATOM 919 C CA . ALA A 1 110 ? 21.900 5.371 -15.988 1.00 85.19 110 ALA A CA 1
ATOM 920 C C . ALA A 1 110 ? 23.127 4.689 -16.616 1.00 85.19 110 ALA A C 1
ATOM 922 O O . ALA A 1 110 ? 23.908 5.360 -17.290 1.00 85.19 110 ALA A O 1
ATOM 923 N N . GLU A 1 111 ? 23.249 3.363 -16.491 1.00 86.25 111 GLU A N 1
ATOM 924 C CA . GLU A 1 111 ? 24.333 2.600 -17.120 1.00 86.25 111 GLU A CA 1
ATOM 925 C C . GLU A 1 111 ? 24.323 2.703 -18.648 1.00 86.25 111 GLU A C 1
ATOM 927 O O . GLU A 1 111 ? 25.378 2.826 -19.273 1.00 86.25 111 GLU A O 1
ATOM 932 N N . VAL A 1 112 ? 23.145 2.621 -19.277 1.00 85.56 112 VAL A N 1
ATOM 933 C CA . VAL A 1 112 ? 23.021 2.733 -20.737 1.00 85.56 112 VAL A CA 1
ATOM 934 C C . VAL A 1 112 ? 23.459 4.119 -21.204 1.00 85.56 112 VAL A C 1
ATOM 936 O O . VAL A 1 112 ? 24.202 4.223 -22.179 1.00 85.56 112 VAL A O 1
ATOM 939 N N . VAL A 1 113 ? 23.046 5.175 -20.501 1.00 82.31 113 VAL A N 1
ATOM 940 C CA . VAL A 1 113 ? 23.440 6.555 -20.817 1.00 82.31 113 VAL A CA 1
ATOM 941 C C . VAL A 1 113 ? 24.946 6.753 -20.628 1.00 82.31 113 VAL A C 1
ATOM 943 O O . VAL A 1 113 ? 25.595 7.327 -21.502 1.00 82.31 113 VAL A O 1
ATOM 946 N N . GLU A 1 114 ? 25.523 6.232 -19.543 1.00 81.19 114 GLU A N 1
ATOM 947 C CA . GLU A 1 114 ? 26.964 6.302 -19.280 1.00 81.19 114 GLU A CA 1
ATOM 948 C C . GLU A 1 114 ? 27.781 5.541 -20.336 1.00 81.19 114 GLU A C 1
ATOM 950 O O . GLU A 1 114 ? 28.791 6.046 -20.824 1.00 81.19 114 GLU A O 1
ATOM 955 N N . LYS A 1 115 ? 27.325 4.357 -20.764 1.00 79.81 115 LYS A N 1
ATOM 956 C CA . LYS A 1 115 ? 27.971 3.588 -21.842 1.00 79.81 115 LYS A CA 1
ATOM 957 C C . LYS A 1 115 ? 27.826 4.258 -23.209 1.00 79.81 115 LYS A C 1
ATOM 959 O O . LYS A 1 115 ? 28.757 4.191 -24.010 1.00 79.81 115 LYS A O 1
ATOM 964 N N . ALA A 1 116 ? 26.685 4.889 -23.488 1.00 76.81 116 ALA A N 1
ATOM 965 C CA . ALA A 1 116 ? 26.448 5.599 -24.744 1.00 76.81 116 ALA A CA 1
ATOM 966 C C . ALA A 1 116 ? 27.320 6.860 -24.868 1.00 76.81 116 ALA A C 1
ATOM 968 O O . ALA A 1 116 ? 27.784 7.185 -25.961 1.00 76.81 116 ALA A O 1
ATOM 969 N N . LEU A 1 117 ? 27.576 7.555 -23.754 1.00 65.81 117 LEU A N 1
ATOM 970 C CA . LEU A 1 117 ? 28.442 8.731 -23.687 1.00 65.81 117 LEU A CA 1
ATOM 971 C C . LEU A 1 117 ? 29.370 8.647 -22.461 1.00 65.81 117 LEU A C 1
ATOM 973 O O . LEU A 1 117 ? 29.128 9.321 -21.459 1.00 65.81 117 LEU A O 1
ATOM 977 N N . PRO A 1 118 ? 30.503 7.922 -22.549 1.00 63.91 118 PRO A N 1
ATOM 978 C CA . PRO A 1 118 ? 31.440 7.748 -21.429 1.00 63.91 118 PRO A CA 1
ATOM 979 C C . PRO A 1 118 ? 32.198 9.036 -21.047 1.00 63.91 118 PRO A C 1
ATOM 981 O O . PRO A 1 118 ? 33.122 9.015 -20.238 1.00 63.91 118 PRO A O 1
ATOM 984 N N . GLN A 1 119 ? 31.881 10.167 -21.682 1.00 59.66 119 GLN A N 1
ATOM 985 C CA . GLN A 1 119 ? 32.610 11.433 -21.616 1.00 59.66 119 GLN A CA 1
ATOM 986 C C . GLN A 1 119 ? 31.627 12.578 -21.341 1.00 59.66 119 GLN A C 1
ATOM 988 O O . GLN A 1 119 ? 31.348 13.396 -22.211 1.00 59.66 119 GLN A O 1
ATOM 993 N N . THR A 1 120 ? 31.099 12.660 -20.121 1.00 56.72 120 THR A N 1
ATOM 994 C CA . THR A 1 120 ? 30.250 13.789 -19.687 1.00 56.72 120 THR A CA 1
ATOM 995 C C . THR A 1 120 ? 31.024 15.107 -19.543 1.00 56.72 120 THR A C 1
ATOM 997 O O . THR A 1 120 ? 30.420 16.1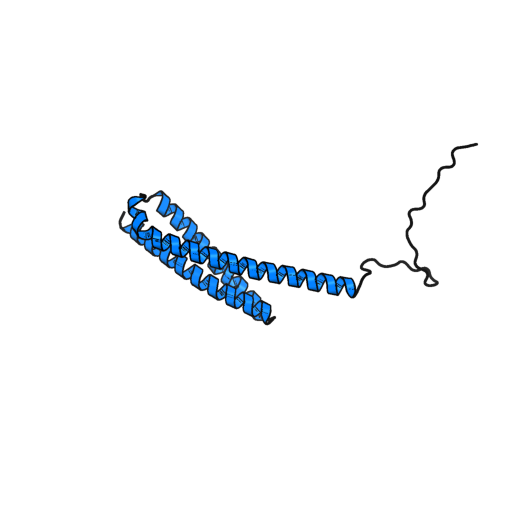73 -19.451 1.00 56.72 120 THR A O 1
ATOM 1000 N N . ARG A 1 121 ? 32.365 15.066 -19.560 1.00 57.84 121 ARG A N 1
ATOM 1001 C CA . ARG A 1 121 ? 33.241 16.247 -19.574 1.00 57.84 121 ARG A CA 1
ATOM 1002 C C . ARG A 1 121 ? 33.846 16.444 -20.961 1.00 57.84 121 ARG A C 1
ATOM 1004 O O . ARG A 1 121 ? 34.464 15.527 -21.498 1.00 57.84 121 ARG A O 1
ATOM 1011 N N . ASN A 1 122 ? 33.738 17.660 -21.497 1.00 62.78 122 ASN A N 1
ATOM 1012 C CA . ASN A 1 122 ? 34.390 18.036 -22.751 1.00 62.78 122 ASN A CA 1
ATOM 1013 C C . ASN A 1 122 ? 35.902 17.774 -22.657 1.00 62.78 122 ASN A C 1
ATOM 1015 O O . ASN A 1 122 ? 36.590 18.327 -21.794 1.00 62.78 122 ASN A O 1
ATOM 1019 N N . LYS A 1 123 ? 36.430 16.936 -23.555 1.00 64.69 123 LYS A N 1
ATOM 1020 C CA . LYS A 1 123 ? 37.869 16.886 -23.829 1.00 64.69 123 LYS A CA 1
ATOM 1021 C C . LYS A 1 123 ? 38.239 18.180 -24.539 1.00 64.69 123 LYS A C 1
ATOM 1023 O O . LYS A 1 123 ? 37.704 18.471 -25.605 1.00 64.69 123 LYS A O 1
ATOM 1028 N N . ASN A 1 124 ? 39.150 18.946 -23.952 1.00 65.25 124 ASN A N 1
ATOM 1029 C CA . ASN A 1 124 ? 39.780 20.033 -24.679 1.00 65.25 124 ASN A CA 1
ATOM 1030 C C . ASN A 1 124 ? 40.728 19.405 -25.706 1.00 65.25 124 ASN A C 1
ATOM 1032 O O . ASN A 1 124 ? 41.519 18.516 -25.380 1.00 65.25 124 ASN A O 1
ATOM 1036 N N . TYR A 1 125 ? 40.594 19.834 -26.955 1.00 70.81 125 TYR A N 1
ATOM 1037 C CA . TYR A 1 125 ? 41.467 19.428 -28.046 1.00 70.81 125 TYR A CA 1
ATOM 1038 C C . TYR A 1 125 ? 42.312 20.625 -28.461 1.00 70.81 125 TYR A C 1
ATOM 1040 O O . TYR A 1 125 ? 41.840 21.764 -28.478 1.00 70.81 125 TYR A O 1
ATOM 1048 N N . THR A 1 126 ? 43.571 20.379 -28.806 1.00 71.38 126 THR A N 1
ATOM 1049 C CA . THR A 1 126 ? 44.385 21.386 -29.489 1.00 71.38 126 THR A CA 1
ATOM 1050 C C . THR A 1 126 ? 43.852 21.613 -30.907 1.00 71.38 126 THR A C 1
ATOM 1052 O O . THR A 1 126 ? 43.114 20.789 -31.452 1.00 71.38 126 THR A O 1
ATOM 1055 N N . LYS A 1 127 ? 44.287 22.698 -31.559 1.00 71.81 127 LYS A N 1
ATOM 1056 C CA . LYS A 1 127 ? 43.973 22.992 -32.971 1.00 71.81 127 LYS A CA 1
ATOM 1057 C C . LYS A 1 127 ? 44.326 21.838 -33.935 1.00 71.81 127 LYS A C 1
ATOM 1059 O O . LYS A 1 127 ? 43.782 21.783 -35.030 1.00 71.81 127 LYS A O 1
ATOM 1064 N N . TYR A 1 128 ? 45.204 20.921 -33.524 1.00 77.06 128 TYR A N 1
ATOM 1065 C CA . TYR A 1 128 ? 45.656 19.762 -34.302 1.00 77.06 128 TYR A CA 1
ATOM 1066 C C . TYR A 1 128 ? 45.012 18.434 -33.858 1.00 77.06 128 TYR A C 1
ATOM 1068 O O . TYR A 1 128 ? 45.437 17.371 -34.299 1.00 77.06 128 TYR A O 1
ATOM 1076 N N . GLY A 1 129 ? 44.002 18.471 -32.981 1.00 65.62 129 GLY A N 1
ATOM 1077 C CA . GLY A 1 129 ? 43.223 17.291 -32.584 1.00 65.62 129 GLY A CA 1
ATOM 1078 C C . GLY A 1 129 ? 43.838 16.430 -31.475 1.00 65.62 129 GLY A C 1
ATOM 1079 O O . GLY A 1 129 ? 43.321 15.353 -31.187 1.00 65.62 129 GLY A O 1
ATOM 1080 N N . THR A 1 130 ? 44.908 16.876 -30.811 1.00 71.88 130 THR A N 1
ATOM 1081 C CA . THR A 1 130 ? 45.479 16.156 -29.659 1.00 71.88 130 THR A CA 1
ATOM 1082 C C . THR A 1 130 ? 44.756 16.516 -28.357 1.00 71.88 130 THR A C 1
ATOM 1084 O O . THR A 1 130 ? 44.400 17.674 -28.138 1.00 71.88 130 THR A O 1
ATOM 1087 N N . ILE A 1 131 ? 44.515 15.524 -27.490 1.00 73.19 131 ILE A N 1
ATOM 1088 C CA . ILE A 1 131 ? 43.805 15.700 -26.209 1.00 73.19 131 ILE A CA 1
ATOM 1089 C C . ILE A 1 131 ? 44.712 16.445 -25.221 1.00 73.19 131 ILE A C 1
ATOM 1091 O O . ILE A 1 131 ? 45.759 15.924 -24.837 1.00 73.19 131 ILE A O 1
ATOM 1095 N N . THR A 1 132 ? 44.296 17.623 -24.749 1.00 66.06 132 THR A N 1
ATOM 1096 C CA . THR A 1 132 ? 44.974 18.328 -23.653 1.00 66.06 132 THR A CA 1
ATOM 1097 C C . THR A 1 132 ? 44.524 17.745 -22.316 1.00 66.06 132 THR A C 1
ATOM 1099 O O . THR A 1 132 ? 43.466 18.085 -21.784 1.00 66.06 132 THR A O 1
ATOM 1102 N N . LYS A 1 133 ? 45.325 16.836 -21.746 1.00 60.38 133 LYS A N 1
ATOM 1103 C CA . LYS A 1 133 ? 45.160 16.437 -20.343 1.00 60.38 133 LYS A CA 1
ATOM 1104 C C . LYS A 1 133 ? 45.560 17.621 -19.461 1.00 60.38 133 LYS A C 1
ATOM 1106 O O . LYS A 1 133 ? 46.677 18.114 -19.559 1.00 60.38 133 LYS A O 1
ATOM 1111 N N . SER A 1 134 ? 44.647 18.085 -18.611 1.00 58.28 134 SER A N 1
ATOM 1112 C CA . SER A 1 134 ? 44.977 19.019 -17.531 1.00 58.28 134 SER A CA 1
ATOM 1113 C C . SER A 1 134 ? 45.673 18.222 -16.430 1.00 58.28 134 SER A C 1
ATOM 1115 O O . SER A 1 134 ? 45.041 17.786 -15.474 1.00 58.28 134 SER A O 1
ATOM 1117 N N . GLU A 1 135 ? 46.959 17.942 -16.608 1.00 56.66 135 GLU A N 1
ATOM 1118 C CA . GLU A 1 135 ? 47.801 17.538 -15.486 1.00 56.66 135 GLU A CA 1
ATOM 1119 C C . GLU A 1 135 ? 48.125 18.806 -14.681 1.00 56.66 135 GLU A C 1
ATOM 1121 O O . GLU A 1 135 ? 48.467 19.831 -15.282 1.00 56.66 135 GLU A O 1
ATOM 1126 N N . PRO A 1 136 ? 47.968 18.810 -13.345 1.00 51.81 136 PRO A N 1
ATOM 1127 C CA . PRO A 1 136 ? 48.447 19.924 -12.545 1.00 51.81 136 PRO A CA 1
ATOM 1128 C C . PRO A 1 136 ? 49.967 19.979 -12.702 1.00 51.81 136 PRO A C 1
ATOM 1130 O O . PRO A 1 136 ? 50.663 19.015 -12.384 1.00 51.81 136 PRO A O 1
ATOM 1133 N N . ALA A 1 137 ? 50.480 21.094 -13.225 1.00 49.19 137 ALA A N 1
ATOM 1134 C CA . ALA A 1 137 ? 51.912 21.318 -13.324 1.00 49.19 137 ALA A CA 1
ATOM 1135 C C 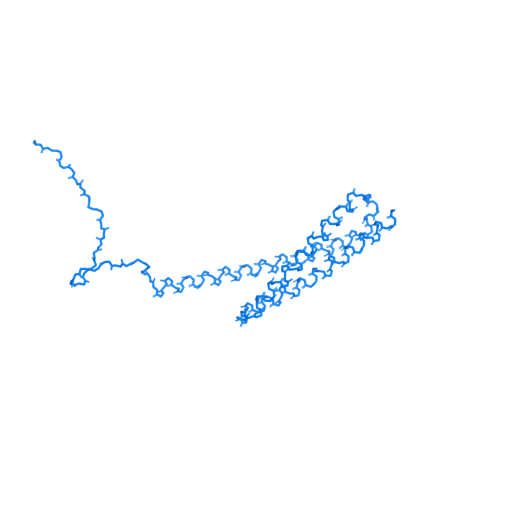. ALA A 1 137 ? 52.511 21.251 -11.911 1.00 49.19 137 ALA A C 1
ATOM 1137 O O . ALA A 1 137 ? 52.305 22.143 -11.088 1.00 49.19 137 ALA A O 1
ATOM 1138 N N . SER A 1 138 ? 53.219 20.162 -11.617 1.00 52.34 138 SER A N 1
ATOM 1139 C CA . SER A 1 138 ? 54.056 20.047 -10.430 1.00 52.34 138 SER A CA 1
ATOM 1140 C C . SER A 1 138 ? 55.163 21.095 -10.546 1.00 52.34 138 SER A C 1
ATOM 1142 O O . SER A 1 138 ? 56.099 20.951 -11.331 1.00 52.34 138 SER A O 1
ATOM 1144 N N . VAL A 1 139 ? 55.031 22.192 -9.802 1.00 56.75 139 VAL A N 1
ATOM 1145 C CA . VAL A 1 139 ? 56.101 23.179 -9.658 1.00 56.75 139 VAL A CA 1
ATOM 1146 C C . VAL A 1 139 ? 57.065 22.638 -8.608 1.00 56.75 139 VAL A C 1
ATOM 1148 O O . VAL A 1 139 ? 56.839 22.781 -7.408 1.00 56.75 139 VAL A O 1
ATOM 1151 N N . LEU A 1 140 ? 58.136 21.981 -9.048 1.00 57.41 140 LEU A N 1
ATOM 1152 C CA . LEU A 1 140 ? 59.272 21.695 -8.176 1.00 57.41 140 LEU A CA 1
ATOM 1153 C C . LEU A 1 140 ? 60.025 23.009 -7.939 1.00 57.41 140 LEU A C 1
ATOM 1155 O O . LEU A 1 140 ? 60.697 23.523 -8.832 1.00 57.41 140 LEU A O 1
ATOM 1159 N N . VAL A 1 141 ? 59.892 23.573 -6.736 1.00 48.59 141 VAL A N 1
ATOM 1160 C CA . VAL A 1 141 ? 60.701 24.717 -6.299 1.00 48.59 141 VAL A CA 1
ATOM 1161 C C . VAL A 1 141 ? 62.127 24.218 -6.086 1.00 48.59 141 VAL A C 1
ATOM 1163 O O . VAL A 1 141 ? 62.408 23.496 -5.130 1.00 48.59 141 VAL A O 1
ATOM 1166 N N . ASN A 1 142 ? 63.031 24.585 -6.991 1.00 46.88 142 ASN A N 1
ATOM 1167 C CA . ASN A 1 142 ? 64.450 24.305 -6.833 1.00 46.88 142 ASN A CA 1
ATOM 1168 C C . ASN A 1 142 ? 65.019 25.284 -5.796 1.00 46.88 142 ASN A C 1
ATOM 1170 O O . ASN A 1 142 ? 65.279 26.446 -6.097 1.00 46.88 142 ASN A O 1
ATOM 1174 N N . VAL A 1 143 ? 65.164 24.831 -4.551 1.00 53.62 143 VAL A N 1
ATOM 1175 C CA . VAL A 1 143 ? 65.853 25.591 -3.503 1.00 53.62 143 VAL A CA 1
ATOM 1176 C C . VAL A 1 143 ? 67.342 25.279 -3.619 1.00 53.62 143 VAL A C 1
ATOM 1178 O O . VAL A 1 143 ? 67.762 24.230 -3.134 1.00 53.62 143 VAL A O 1
ATOM 1181 N N . ARG A 1 144 ? 68.124 26.143 -4.287 1.00 43.81 144 ARG A N 1
ATOM 1182 C CA . ARG A 1 144 ? 69.591 26.284 -4.128 1.00 43.81 144 ARG A CA 1
ATOM 1183 C C . ARG A 1 144 ? 70.167 27.343 -5.074 1.00 43.81 144 ARG A C 1
ATOM 1185 O O . ARG A 1 144 ? 69.998 27.221 -6.284 1.00 43.81 144 ARG A O 1
ATOM 1192 N N . GLY A 1 145 ? 70.920 28.288 -4.506 1.00 43.56 145 GLY A N 1
ATOM 1193 C CA . GLY A 1 145 ? 71.815 29.212 -5.208 1.00 43.56 145 GLY A CA 1
ATOM 1194 C C . GLY A 1 145 ? 71.757 30.611 -4.640 1.00 43.56 145 GLY A C 1
ATOM 1195 O O . GLY A 1 145 ? 71.345 31.498 -5.410 1.00 43.56 145 GLY A O 1
#

Sequence (145 aa):
MDELINEYSTVLAEEENLLDRLTEKQKMLRKAITDKDWESLVGHINEVNLISDSFQKFDVRRDEIQEQLKTDEIRPYFDRLGRLRTKLLKCKVENQVISNYVNVTREFIAEVVEKALPQTRNKNYTKYGTITKSEPASVLVNVRG

Radius of gyration: 28.96 Å; chains: 1; bounding box: 94×40×62 Å

Organism: NCBI:txid163

pLDDT: mean 82.42, std 12.41, range [43.56, 92.88]

Foldseek 3Di:
DVVLLVVLVVLLVLLLVLLVVLLVLLVVLVVCVVVVVPVVNVVSVVSNVVSVVVNVVSVVVNVVSVVVDDPVSCVVCVVSVVVSVVSVVSSVVSVVVVVVVVVVVVVVVVVVVCVVPVPPDDFDADPVGHGDDPDPPPPDDDPDD